Protein AF-A0A9D8JJE0-F1 (afdb_monomer)

Structure (mmCIF, N/CA/C/O backbone):
data_AF-A0A9D8JJE0-F1
#
_entry.id   AF-A0A9D8JJE0-F1
#
loop_
_atom_site.group_PDB
_atom_site.id
_atom_site.type_symbol
_atom_site.label_atom_id
_atom_site.label_alt_id
_atom_site.label_comp_id
_atom_site.label_asym_id
_atom_site.label_entity_id
_atom_site.label_seq_id
_atom_site.pdbx_PDB_ins_code
_atom_site.Cartn_x
_atom_site.Cartn_y
_atom_site.Cartn_z
_atom_site.occupancy
_atom_site.B_iso_or_equiv
_atom_site.auth_seq_id
_atom_site.auth_comp_id
_atom_site.auth_asym_id
_atom_site.auth_atom_id
_atom_site.pdbx_PDB_model_num
ATOM 1 N N . MET A 1 1 ? 34.785 -19.068 -57.459 1.00 50.38 1 MET A N 1
ATOM 2 C CA . MET A 1 1 ? 33.954 -18.066 -56.769 1.00 50.38 1 MET A CA 1
ATOM 3 C C . MET A 1 1 ? 34.691 -16.759 -56.870 1.00 50.38 1 MET A C 1
ATOM 5 O O . MET A 1 1 ? 35.866 -16.719 -56.508 1.00 50.38 1 MET A O 1
ATOM 9 N N . SER A 1 2 ? 34.081 -15.769 -57.507 1.00 52.88 2 SER A N 1
ATOM 10 C CA . SER A 1 2 ? 34.717 -14.473 -57.677 1.00 52.88 2 SER A CA 1
ATOM 11 C C . SER A 1 2 ? 34.662 -13.727 -56.333 1.00 52.88 2 SER A C 1
ATOM 13 O O . SER A 1 2 ? 33.691 -13.828 -55.589 1.00 52.88 2 SER A O 1
ATOM 15 N N . MET A 1 3 ? 35.738 -13.023 -55.972 1.00 59.72 3 MET A N 1
ATOM 16 C CA . MET A 1 3 ? 35.829 -12.232 -54.730 1.00 59.72 3 MET A CA 1
ATOM 17 C C . MET A 1 3 ? 34.646 -11.269 -54.463 1.00 59.72 3 MET A C 1
ATOM 19 O O . MET A 1 3 ? 34.327 -11.080 -53.290 1.00 59.72 3 MET A O 1
ATOM 23 N N . PRO A 1 4 ? 33.979 -10.679 -55.478 1.00 67.50 4 PRO A N 1
ATOM 24 C CA . PRO A 1 4 ? 32.779 -9.860 -55.282 1.00 67.50 4 PRO A CA 1
ATOM 25 C C . PRO A 1 4 ? 31.608 -10.610 -54.630 1.00 67.50 4 PRO A C 1
ATOM 27 O O . PRO A 1 4 ? 31.029 -10.113 -53.673 1.00 67.50 4 PRO A O 1
ATOM 30 N N . GLU A 1 5 ? 31.322 -11.839 -55.072 1.00 66.94 5 GLU A N 1
ATOM 31 C CA . GLU A 1 5 ? 30.177 -12.638 -54.593 1.00 66.94 5 GLU A CA 1
ATOM 32 C C . GLU A 1 5 ? 30.298 -12.994 -53.101 1.00 66.94 5 GLU A C 1
ATOM 34 O O . GLU A 1 5 ? 29.306 -13.069 -52.379 1.00 66.94 5 GLU A O 1
ATOM 39 N N . LEU A 1 6 ? 31.5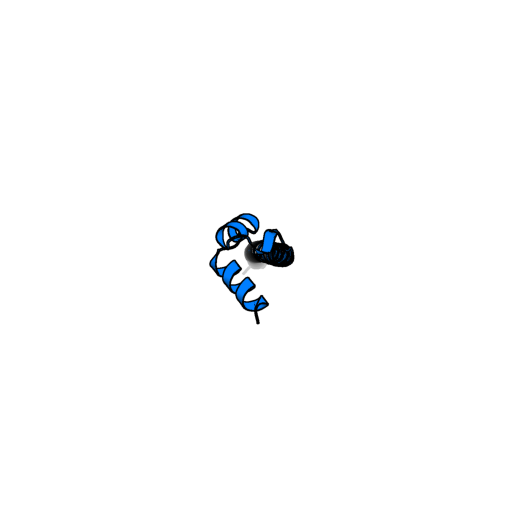30 -13.205 -52.624 1.00 68.44 6 LEU A N 1
ATOM 40 C CA . LEU A 1 6 ? 31.817 -13.490 -51.214 1.00 68.44 6 LEU A CA 1
ATOM 41 C C . LEU A 1 6 ? 31.703 -12.247 -50.327 1.00 68.44 6 LEU A C 1
ATOM 43 O O . LEU A 1 6 ? 31.389 -12.373 -49.145 1.00 68.44 6 LEU A O 1
ATOM 47 N N . LYS A 1 7 ? 31.966 -11.061 -50.883 1.00 70.25 7 LYS A N 1
ATOM 48 C CA . LYS A 1 7 ? 31.842 -9.797 -50.158 1.00 70.25 7 LYS A CA 1
ATOM 49 C C . LYS A 1 7 ? 30.373 -9.430 -49.957 1.00 70.25 7 LYS A C 1
ATOM 51 O O . LYS A 1 7 ? 29.981 -9.167 -48.829 1.00 70.25 7 LYS A O 1
ATOM 56 N N . ASP A 1 8 ? 29.559 -9.545 -51.003 1.00 73.12 8 ASP A N 1
ATOM 57 C CA . ASP A 1 8 ? 28.119 -9.272 -50.923 1.00 73.12 8 ASP A CA 1
ATOM 58 C C . ASP A 1 8 ? 27.414 -10.220 -49.937 1.00 73.12 8 ASP A C 1
ATOM 60 O O . ASP A 1 8 ? 26.543 -9.808 -49.173 1.00 73.12 8 ASP A O 1
ATOM 64 N N . ALA A 1 9 ? 27.831 -11.491 -49.893 1.00 72.44 9 ALA A N 1
ATOM 65 C CA . ALA A 1 9 ? 27.320 -12.457 -48.923 1.00 72.44 9 ALA A CA 1
ATOM 66 C C . ALA A 1 9 ? 27.741 -12.137 -47.476 1.00 72.44 9 ALA A C 1
ATOM 68 O O . ALA A 1 9 ? 26.972 -12.388 -46.549 1.00 72.44 9 ALA A O 1
ATOM 69 N N . LYS A 1 10 ? 28.946 -11.590 -47.267 1.00 73.00 10 LYS A N 1
ATOM 70 C CA . LYS A 1 10 ? 29.424 -11.157 -45.946 1.00 73.00 10 LYS A CA 1
ATOM 71 C C . LYS A 1 10 ? 28.654 -9.930 -45.460 1.00 73.00 10 LYS A C 1
ATOM 73 O O . LYS A 1 10 ? 28.208 -9.928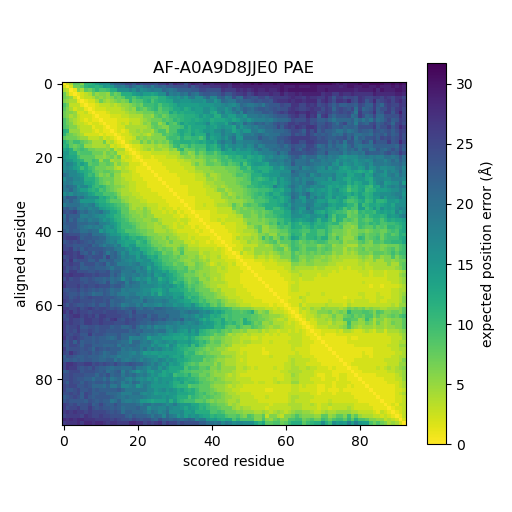 -44.319 1.00 73.00 10 LYS A O 1
ATOM 78 N N . ASP A 1 11 ? 28.471 -8.944 -46.330 1.00 74.94 11 ASP A N 1
ATOM 79 C CA . ASP A 1 11 ? 27.768 -7.702 -46.005 1.00 74.94 11 ASP A CA 1
ATOM 80 C C . ASP A 1 11 ? 26.285 -7.999 -45.681 1.00 74.94 11 ASP A C 1
ATOM 82 O O . ASP A 1 11 ? 25.777 -7.568 -44.650 1.00 74.94 11 ASP A O 1
ATOM 86 N N . ALA A 1 12 ? 25.626 -8.875 -46.453 1.00 70.56 12 ALA A N 1
ATOM 87 C CA . ALA A 1 12 ? 24.256 -9.317 -46.164 1.00 70.56 12 ALA A CA 1
ATOM 88 C C . ALA A 1 12 ? 24.116 -10.088 -44.833 1.00 70.56 12 ALA A C 1
ATOM 90 O O . ALA A 1 12 ? 23.083 -10.000 -44.167 1.00 70.56 12 ALA A O 1
ATOM 91 N N . LEU A 1 13 ? 25.135 -10.861 -44.437 1.00 67.56 13 LEU A N 1
ATOM 92 C CA . LEU A 1 13 ? 25.153 -11.558 -43.145 1.00 67.56 13 LEU A CA 1
ATOM 93 C C . LEU A 1 13 ? 25.380 -10.594 -41.972 1.00 67.56 13 LEU A C 1
ATOM 95 O O . LEU A 1 13 ? 24.790 -10.793 -40.910 1.00 67.56 13 LEU A O 1
ATOM 99 N N . GLU A 1 14 ? 26.206 -9.562 -42.152 1.00 70.38 14 GLU A N 1
ATOM 100 C CA . GLU A 1 14 ? 26.423 -8.516 -41.145 1.00 70.38 14 GLU A CA 1
ATOM 101 C C . GLU A 1 14 ? 25.151 -7.682 -40.923 1.00 70.38 14 GLU A C 1
ATOM 103 O O . GLU A 1 14 ? 24.789 -7.432 -39.773 1.00 70.38 14 GLU A O 1
ATOM 108 N N . ASP A 1 15 ? 24.412 -7.358 -41.988 1.00 71.69 15 ASP A N 1
ATOM 109 C CA . ASP A 1 15 ? 23.128 -6.651 -41.898 1.00 71.69 15 ASP A CA 1
ATOM 110 C C . ASP A 1 15 ? 22.053 -7.481 -41.171 1.00 71.69 15 ASP A C 1
ATOM 112 O O . ASP A 1 15 ? 21.375 -6.977 -40.272 1.00 71.69 15 ASP A O 1
ATOM 116 N N . LEU A 1 16 ? 21.934 -8.778 -41.489 1.00 68.06 16 LEU A N 1
ATOM 117 C CA . LEU A 1 16 ? 21.018 -9.694 -40.791 1.00 68.06 16 LEU A CA 1
ATOM 118 C C . LEU A 1 16 ? 21.362 -9.827 -39.299 1.00 68.06 16 LEU A C 1
ATOM 120 O O . LEU A 1 16 ? 20.466 -9.808 -38.454 1.00 68.06 16 LEU A O 1
ATOM 124 N N . SER A 1 17 ? 22.654 -9.917 -38.970 1.00 69.56 17 SER A N 1
ATOM 125 C CA . SER A 1 17 ? 23.128 -9.959 -37.581 1.00 69.56 17 SER A CA 1
ATOM 126 C C . SER A 1 17 ? 22.799 -8.665 -36.834 1.00 69.56 17 SER A C 1
ATOM 128 O O . SER A 1 17 ? 22.355 -8.713 -35.688 1.00 69.56 17 SER A O 1
ATOM 130 N N . ALA A 1 18 ? 22.968 -7.507 -37.478 1.00 73.81 18 ALA A N 1
ATOM 131 C CA . ALA A 1 18 ? 22.642 -6.213 -36.888 1.00 73.81 18 ALA A CA 1
ATOM 132 C C . ALA A 1 18 ? 21.131 -6.053 -36.633 1.00 73.81 18 ALA A C 1
ATOM 134 O O . ALA A 1 18 ? 20.727 -5.501 -35.606 1.00 73.81 18 ALA A O 1
ATOM 135 N N . GLU A 1 19 ? 20.280 -6.567 -37.525 1.00 74.25 19 GLU A N 1
ATOM 136 C CA . GLU A 1 19 ? 18.828 -6.583 -37.320 1.00 74.25 19 GLU A CA 1
ATOM 137 C C . GLU A 1 19 ? 18.394 -7.504 -36.172 1.00 74.25 19 GLU A C 1
ATOM 139 O O . GLU A 1 19 ? 17.481 -7.157 -35.412 1.00 74.25 19 GLU A O 1
ATOM 144 N N . ASP A 1 20 ? 19.029 -8.669 -36.034 1.00 76.00 20 ASP A N 1
ATOM 145 C CA . ASP A 1 20 ? 18.752 -9.609 -34.948 1.00 76.00 20 ASP A CA 1
ATOM 146 C C . ASP A 1 20 ? 19.209 -9.053 -33.592 1.00 76.00 20 ASP A C 1
ATOM 148 O O . ASP A 1 20 ? 18.455 -9.109 -32.615 1.00 76.00 20 ASP A O 1
ATOM 152 N N . GLU A 1 21 ? 20.381 -8.416 -33.537 1.00 79.00 21 GLU A N 1
ATOM 153 C CA . GLU A 1 21 ? 20.846 -7.690 -32.351 1.00 79.00 21 GLU A CA 1
ATOM 154 C C . GLU A 1 21 ? 19.906 -6.533 -31.989 1.00 79.00 21 GLU A C 1
ATOM 156 O O . GLU A 1 21 ? 19.545 -6.362 -30.821 1.00 79.00 21 GLU A O 1
ATOM 161 N N . ALA A 1 22 ? 19.440 -5.760 -32.974 1.00 78.31 22 ALA A N 1
ATOM 162 C CA . ALA A 1 22 ? 18.492 -4.674 -32.743 1.00 78.31 22 ALA A CA 1
ATOM 163 C C . ALA A 1 22 ? 17.149 -5.183 -32.189 1.00 78.31 22 ALA A C 1
ATOM 165 O O . ALA A 1 22 ? 16.585 -4.576 -31.268 1.00 78.31 22 ALA A O 1
ATOM 166 N N . ARG A 1 23 ? 16.649 -6.315 -32.704 1.00 78.50 23 ARG A N 1
ATOM 167 C CA . ARG A 1 23 ? 15.443 -6.983 -32.189 1.00 78.50 23 ARG A CA 1
ATOM 168 C C . ARG A 1 23 ? 15.632 -7.481 -30.761 1.00 78.50 23 ARG A C 1
ATOM 170 O O . ARG A 1 23 ? 14.743 -7.273 -29.931 1.00 78.50 23 ARG A O 1
ATOM 177 N N . GLU A 1 24 ? 16.778 -8.074 -30.445 1.00 80.31 24 GLU A N 1
ATOM 178 C CA . GLU A 1 24 ? 17.053 -8.559 -29.092 1.00 80.31 24 GLU A CA 1
ATOM 179 C C . GLU A 1 24 ? 17.197 -7.402 -28.095 1.00 80.31 24 GLU A C 1
ATOM 181 O O . GLU A 1 24 ? 16.611 -7.431 -27.011 1.00 80.31 24 GLU A O 1
ATOM 186 N N . ILE A 1 25 ? 17.865 -6.311 -28.481 1.00 81.81 25 ILE A N 1
ATOM 187 C CA . ILE A 1 25 ? 17.942 -5.092 -27.665 1.00 81.81 25 ILE A CA 1
ATOM 188 C C . ILE A 1 25 ? 16.542 -4.513 -27.416 1.00 81.81 25 ILE A C 1
ATOM 190 O O . ILE A 1 25 ? 16.232 -4.109 -26.291 1.00 81.8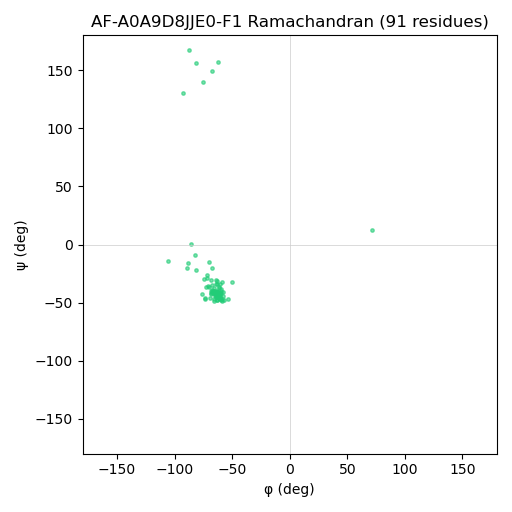1 25 ILE A O 1
ATOM 194 N N . ALA A 1 26 ? 15.672 -4.481 -28.429 1.00 83.94 26 ALA A N 1
ATOM 195 C CA . ALA A 1 26 ? 14.295 -4.013 -28.272 1.00 83.94 26 ALA A CA 1
ATOM 196 C C . ALA A 1 26 ? 13.493 -4.900 -27.304 1.00 83.94 26 ALA A C 1
ATOM 198 O O . ALA A 1 26 ? 12.805 -4.385 -26.419 1.00 83.94 26 ALA A O 1
ATOM 199 N N . ARG A 1 27 ? 13.640 -6.226 -27.408 1.00 87.38 27 ARG A N 1
ATOM 200 C CA . ARG A 1 27 ? 13.020 -7.192 -26.491 1.00 87.38 27 ARG A CA 1
ATOM 201 C C . ARG A 1 27 ? 13.499 -6.992 -25.051 1.00 87.38 27 ARG A C 1
ATOM 203 O O . ARG A 1 27 ? 12.679 -6.977 -24.132 1.00 87.38 27 ARG A O 1
ATOM 210 N N . LEU A 1 28 ? 14.804 -6.821 -24.841 1.00 84.56 28 LEU A N 1
ATOM 211 C CA . LEU A 1 28 ? 15.385 -6.586 -23.516 1.00 84.56 28 LEU A CA 1
ATOM 212 C C . LEU A 1 28 ? 14.893 -5.273 -22.900 1.00 84.56 28 LEU A C 1
ATOM 214 O O . LEU A 1 28 ? 14.579 -5.239 -21.710 1.00 84.56 28 LEU A O 1
ATOM 218 N N . ARG A 1 29 ? 14.768 -4.211 -23.706 1.00 82.12 29 ARG A N 1
ATOM 219 C CA . ARG A 1 29 ? 14.200 -2.927 -23.266 1.00 82.12 29 ARG A CA 1
ATOM 220 C C . ARG A 1 29 ? 12.744 -3.062 -22.840 1.00 82.12 29 ARG A C 1
ATOM 222 O O . ARG A 1 29 ? 12.389 -2.554 -21.780 1.00 82.12 29 ARG A O 1
ATOM 229 N N . GLU A 1 30 ? 11.921 -3.761 -23.618 1.00 82.50 30 GLU A N 1
ATOM 230 C CA . GLU A 1 30 ? 10.514 -3.955 -23.255 1.00 82.50 30 GLU A CA 1
ATOM 231 C C . GLU A 1 30 ? 10.372 -4.802 -21.989 1.00 82.50 30 GLU A C 1
ATOM 233 O O . GLU A 1 30 ? 9.596 -4.460 -21.100 1.00 82.50 30 GLU A O 1
ATOM 238 N N . LYS A 1 31 ? 11.190 -5.851 -21.841 1.00 87.00 31 LYS A N 1
ATOM 239 C CA . LYS A 1 31 ? 11.234 -6.635 -20.602 1.00 87.00 31 LYS A CA 1
ATOM 240 C C . LYS A 1 31 ? 11.609 -5.766 -19.396 1.00 87.00 31 LYS A C 1
ATOM 242 O O . LYS A 1 31 ? 10.908 -5.792 -18.391 1.00 87.00 31 LYS A O 1
ATOM 247 N N . ALA A 1 32 ? 12.670 -4.965 -19.507 1.00 80.69 32 ALA A N 1
ATOM 248 C CA . ALA A 1 32 ? 13.101 -4.072 -18.433 1.00 80.69 32 ALA A CA 1
ATOM 249 C C . ALA A 1 32 ? 12.023 -3.036 -18.071 1.00 80.69 32 ALA A C 1
ATOM 251 O O . ALA A 1 32 ? 11.837 -2.726 -16.895 1.00 80.69 32 ALA A O 1
ATOM 252 N N . ARG A 1 33 ? 11.281 -2.533 -19.067 1.00 82.31 33 ARG A N 1
ATOM 253 C CA . ARG A 1 33 ? 10.153 -1.620 -18.858 1.00 82.31 33 ARG A CA 1
ATOM 254 C C . ARG A 1 33 ? 9.035 -2.284 -18.050 1.00 82.31 33 ARG A C 1
ATOM 256 O O . ARG A 1 33 ? 8.578 -1.706 -17.070 1.00 82.31 33 ARG A O 1
ATOM 263 N N . LEU A 1 34 ? 8.641 -3.504 -18.417 1.00 86.00 34 LEU A N 1
ATOM 264 C CA . LEU A 1 34 ? 7.617 -4.268 -17.695 1.00 86.00 34 LEU A CA 1
ATOM 265 C C . LEU A 1 34 ? 8.042 -4.592 -16.254 1.00 86.00 34 LEU A C 1
ATOM 267 O O . LEU A 1 34 ? 7.234 -4.470 -15.331 1.00 86.00 34 LEU A O 1
ATOM 271 N N . ASP A 1 35 ? 9.310 -4.955 -16.047 1.00 86.44 35 ASP A N 1
ATOM 272 C CA . ASP A 1 35 ? 9.857 -5.215 -14.712 1.00 86.44 35 ASP A CA 1
ATOM 273 C C . ASP A 1 35 ? 9.844 -3.936 -13.853 1.00 86.44 35 ASP A C 1
ATOM 275 O O . ASP A 1 35 ? 9.416 -3.968 -12.697 1.00 86.44 35 ASP A O 1
ATOM 279 N N . MET A 1 36 ? 10.228 -2.786 -14.421 1.00 72.62 36 MET A N 1
ATOM 280 C CA . MET A 1 36 ? 10.152 -1.486 -13.740 1.00 72.62 36 MET A CA 1
ATOM 281 C C . MET A 1 36 ? 8.715 -1.080 -13.399 1.00 72.62 36 MET A C 1
ATOM 283 O O . MET A 1 36 ? 8.461 -0.642 -12.275 1.00 72.62 36 MET A O 1
ATOM 287 N N . ASP A 1 37 ? 7.771 -1.252 -14.327 1.00 83.50 37 ASP A N 1
ATOM 288 C CA . ASP A 1 37 ? 6.353 -0.958 -14.096 1.00 83.50 37 ASP A CA 1
ATOM 289 C C . ASP A 1 37 ? 5.802 -1.812 -12.941 1.00 83.50 37 ASP A C 1
ATOM 291 O O . ASP A 1 37 ? 5.096 -1.308 -12.062 1.00 83.50 37 ASP A O 1
ATOM 295 N N . SER A 1 38 ? 6.181 -3.093 -12.894 1.00 79.75 38 SER A N 1
ATOM 296 C CA . SER A 1 38 ? 5.813 -4.023 -11.822 1.00 79.75 38 SER A CA 1
ATOM 297 C C . SER A 1 38 ? 6.401 -3.613 -10.466 1.00 79.75 38 SER A C 1
ATOM 299 O O . SER A 1 38 ? 5.682 -3.555 -9.465 1.00 79.75 38 SER A O 1
ATOM 301 N N . ILE A 1 39 ? 7.687 -3.244 -10.426 1.00 79.94 39 ILE A N 1
ATOM 302 C CA . ILE A 1 39 ? 8.352 -2.752 -9.209 1.00 79.94 39 ILE A CA 1
ATOM 303 C C . ILE A 1 39 ? 7.661 -1.483 -8.698 1.00 79.94 39 ILE A C 1
ATOM 305 O O . ILE A 1 39 ? 7.335 -1.392 -7.514 1.00 79.94 39 ILE A O 1
ATOM 309 N N . MET A 1 40 ? 7.377 -0.525 -9.582 1.00 74.25 40 MET A N 1
ATOM 310 C CA . MET A 1 40 ? 6.703 0.726 -9.222 1.00 74.25 40 MET A CA 1
ATOM 311 C C . MET A 1 40 ? 5.275 0.489 -8.720 1.00 74.25 40 MET A C 1
ATOM 313 O O . MET A 1 40 ? 4.843 1.115 -7.745 1.00 74.25 40 MET A O 1
ATOM 317 N N . ALA A 1 41 ? 4.535 -0.428 -9.348 1.00 81.00 41 ALA A N 1
ATOM 318 C CA . ALA A 1 41 ? 3.195 -0.799 -8.908 1.00 81.00 41 ALA A CA 1
ATOM 319 C C . ALA A 1 41 ? 3.209 -1.424 -7.504 1.00 81.00 41 ALA A C 1
ATOM 321 O O . ALA A 1 41 ? 2.383 -1.054 -6.661 1.00 81.00 41 ALA A O 1
ATOM 322 N N . ASN A 1 42 ? 4.169 -2.314 -7.238 1.00 75.31 42 ASN A N 1
ATOM 323 C CA . ASN A 1 42 ? 4.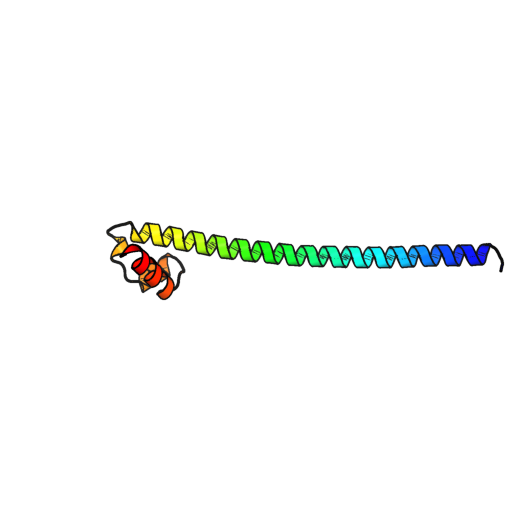349 -2.935 -5.928 1.00 7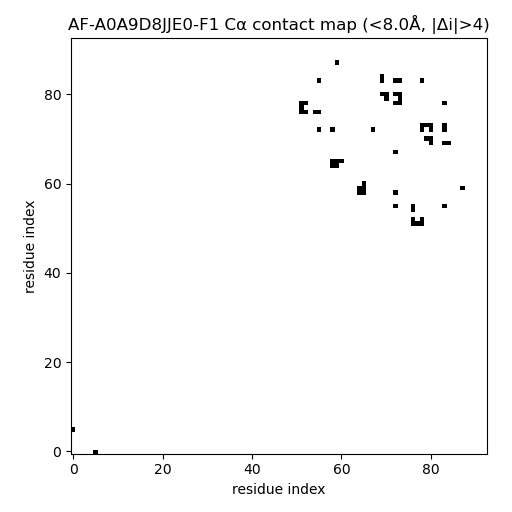5.31 42 ASN A CA 1
ATOM 324 C C . ASN A 1 42 ? 4.753 -1.906 -4.868 1.00 75.31 42 ASN A C 1
ATOM 326 O O . ASN A 1 42 ? 4.070 -1.803 -3.852 1.00 75.31 42 ASN A O 1
ATOM 330 N N . ALA A 1 43 ? 5.742 -1.052 -5.144 1.00 66.94 43 ALA A N 1
ATOM 331 C CA . ALA A 1 43 ? 6.167 0.009 -4.227 1.00 66.94 43 ALA A CA 1
ATOM 332 C C . ALA A 1 43 ? 5.014 0.967 -3.873 1.00 66.94 43 ALA A C 1
ATOM 334 O O . ALA A 1 43 ? 4.820 1.337 -2.716 1.00 66.94 43 ALA A O 1
ATOM 335 N N . LYS A 1 44 ? 4.170 1.329 -4.851 1.00 77.88 44 LYS A N 1
ATOM 336 C CA . LYS A 1 44 ? 2.979 2.163 -4.612 1.00 77.88 44 LYS A CA 1
ATOM 337 C C . LYS A 1 44 ? 1.903 1.443 -3.794 1.00 77.88 44 LYS A C 1
ATOM 339 O O . LYS A 1 44 ? 1.103 2.092 -3.115 1.00 77.88 44 LYS A O 1
ATOM 344 N N . LYS A 1 45 ? 1.801 0.118 -3.901 1.00 80.31 45 LYS A N 1
ATOM 345 C CA . LYS A 1 45 ? 0.872 -0.683 -3.095 1.00 80.31 45 LYS A CA 1
ATOM 346 C C . LYS A 1 45 ? 1.367 -0.790 -1.653 1.00 80.31 45 LYS A C 1
ATOM 348 O O . LYS A 1 45 ? 0.586 -0.530 -0.743 1.00 80.31 45 LYS A O 1
ATOM 353 N N . GLU A 1 46 ? 2.645 -1.096 -1.466 1.00 79.19 46 GLU A N 1
ATOM 354 C CA . GLU A 1 46 ? 3.289 -1.199 -0.154 1.00 79.19 46 GLU A CA 1
ATOM 355 C C . GLU A 1 46 ? 3.277 0.143 0.581 1.00 79.19 46 GLU A C 1
ATOM 357 O O . GLU A 1 46 ? 2.775 0.210 1.699 1.00 79.19 46 GLU A O 1
ATOM 362 N N . GLY A 1 47 ? 3.666 1.240 -0.077 1.00 81.19 47 GLY A N 1
ATOM 363 C CA . GLY A 1 47 ? 3.641 2.572 0.538 1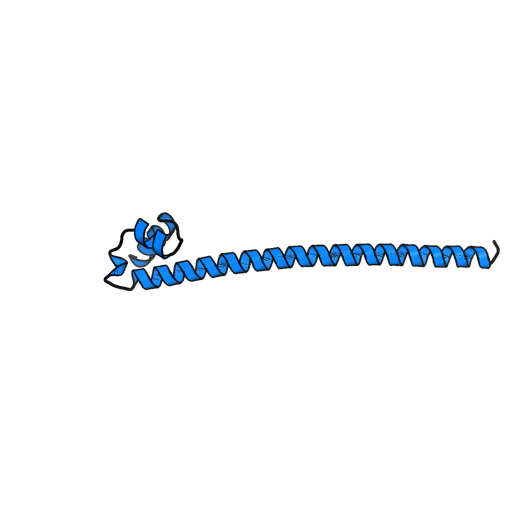.00 81.19 47 GLY A CA 1
ATOM 364 C C . GLY A 1 47 ? 2.240 3.021 0.974 1.00 81.19 47 GLY A C 1
ATOM 365 O O . GLY A 1 47 ? 2.083 3.665 2.011 1.00 81.19 47 GLY A O 1
ATOM 366 N N . ARG A 1 48 ? 1.188 2.637 0.232 1.00 82.44 48 ARG A N 1
ATOM 367 C CA . ARG A 1 48 ? -0.203 2.879 0.658 1.00 82.44 48 ARG A CA 1
ATOM 368 C C . ARG A 1 48 ? -0.578 2.048 1.882 1.00 82.44 48 ARG A C 1
ATOM 370 O O . ARG A 1 48 ? -1.193 2.583 2.798 1.00 82.44 48 ARG A O 1
ATOM 377 N N . ALA A 1 49 ? -0.190 0.774 1.918 1.00 85.06 49 ALA A N 1
ATOM 378 C CA . ALA A 1 49 ? -0.441 -0.091 3.068 1.00 85.06 49 ALA A CA 1
ATOM 379 C C . ALA A 1 49 ? 0.276 0.418 4.332 1.00 85.06 49 ALA A C 1
ATOM 381 O O . ALA A 1 49 ? -0.334 0.485 5.400 1.00 85.06 49 ALA A O 1
ATOM 382 N N . GLU A 1 50 ? 1.533 0.852 4.210 1.00 86.06 50 GLU A N 1
ATOM 383 C CA . GLU A 1 50 ? 2.295 1.457 5.307 1.00 86.06 50 GLU A CA 1
ATOM 384 C C . GLU A 1 50 ? 1.637 2.739 5.825 1.00 86.06 50 GLU A C 1
ATOM 386 O O . GLU A 1 50 ? 1.492 2.914 7.037 1.00 86.06 50 GLU A O 1
ATOM 391 N N . GLN A 1 51 ? 1.181 3.613 4.923 1.00 88.12 51 GLN A N 1
ATOM 392 C CA . GLN A 1 51 ? 0.492 4.848 5.293 1.00 88.12 51 GLN A CA 1
ATOM 393 C C . GLN A 1 51 ? -0.820 4.572 6.038 1.00 88.12 51 GLN A C 1
ATOM 395 O O . GLN A 1 51 ? -1.082 5.188 7.075 1.00 88.12 51 GLN A O 1
ATOM 400 N N . SER A 1 52 ? -1.630 3.634 5.543 1.00 88.62 52 SER A N 1
ATOM 401 C CA . SER A 1 52 ? -2.874 3.213 6.192 1.00 88.62 52 SER A CA 1
ATOM 402 C C . SER A 1 52 ? -2.625 2.631 7.584 1.00 88.62 52 SER A C 1
ATOM 404 O O . SER A 1 52 ? -3.333 2.968 8.535 1.00 88.62 52 SER A O 1
ATOM 406 N N . LEU A 1 53 ? -1.577 1.816 7.739 1.00 89.38 53 LEU A N 1
ATOM 407 C CA . LEU A 1 53 ? -1.197 1.231 9.024 1.00 89.38 53 LEU A CA 1
ATOM 408 C C . LEU A 1 53 ? -0.664 2.287 10.006 1.00 89.38 53 LEU A C 1
ATOM 410 O O . LEU A 1 53 ? -0.997 2.265 11.192 1.00 89.38 53 LEU A O 1
ATOM 414 N N . PHE A 1 54 ? 0.131 3.245 9.525 1.00 89.62 54 PHE A N 1
ATOM 415 C CA . PHE A 1 54 ? 0.588 4.382 10.323 1.00 89.62 54 PHE A CA 1
ATOM 416 C C . PHE A 1 54 ? -0.589 5.229 10.821 1.00 89.62 54 PHE A C 1
ATOM 418 O O . PHE A 1 54 ? -0.657 5.564 12.008 1.00 89.62 54 PHE A O 1
ATOM 425 N N . LEU A 1 55 ? -1.547 5.534 9.940 1.00 90.88 55 LEU A N 1
ATOM 426 C CA . LEU A 1 55 ? -2.755 6.268 10.303 1.00 90.88 55 LEU A CA 1
ATOM 427 C C . LEU A 1 55 ? -3.576 5.501 11.343 1.00 90.88 55 LEU A C 1
ATOM 429 O O . LEU A 1 55 ? -3.979 6.091 12.345 1.00 90.88 55 LEU A O 1
ATOM 433 N N . LEU A 1 56 ? -3.759 4.189 11.161 1.00 91.62 56 LEU A N 1
ATOM 434 C CA . LEU A 1 56 ? -4.447 3.344 12.135 1.00 91.62 56 LEU A CA 1
ATOM 435 C C . LEU A 1 56 ? -3.774 3.410 13.510 1.00 91.62 56 LEU A C 1
ATOM 437 O O . LEU A 1 56 ? -4.446 3.642 14.512 1.00 91.62 56 LEU A O 1
ATOM 441 N N . LYS A 1 57 ? -2.447 3.267 13.573 1.00 90.62 57 LYS A N 1
ATOM 442 C CA . LYS A 1 57 ? -1.688 3.359 14.832 1.00 90.62 57 LYS A CA 1
ATOM 443 C C . LYS A 1 57 ? -1.863 4.712 15.516 1.00 90.62 57 LYS A C 1
ATOM 445 O O . LYS A 1 57 ? -1.983 4.757 16.741 1.00 90.62 57 LYS A O 1
ATOM 450 N N . LYS A 1 58 ? -1.912 5.799 14.739 1.00 89.94 58 LYS A N 1
ATOM 451 C CA . LYS A 1 58 ? -2.163 7.151 15.250 1.00 89.94 58 LYS A CA 1
ATOM 452 C C . LYS A 1 58 ? -3.578 7.281 15.824 1.00 89.94 58 LYS A C 1
ATOM 454 O O . LYS A 1 58 ? -3.722 7.751 16.949 1.00 89.94 58 LYS A O 1
ATOM 459 N N . LEU A 1 59 ? -4.600 6.800 15.116 1.00 88.56 59 LEU A N 1
ATOM 460 C CA . LEU A 1 59 ? -5.988 6.792 15.602 1.00 88.56 59 LEU A CA 1
ATOM 461 C C . LEU A 1 59 ? -6.146 5.925 16.862 1.00 88.56 59 LEU A C 1
ATOM 463 O O . LEU A 1 59 ? -6.784 6.318 17.828 1.00 88.56 59 LEU A O 1
ATOM 467 N N . LEU A 1 60 ? -5.489 4.766 16.917 1.00 88.12 60 LEU A N 1
ATOM 468 C CA . LEU A 1 60 ? -5.505 3.908 18.105 1.00 88.12 60 LEU A CA 1
ATOM 469 C C . LEU A 1 60 ? -4.731 4.493 19.299 1.00 88.12 60 LEU A C 1
ATOM 471 O O . LEU A 1 60 ? -4.865 3.983 20.409 1.00 88.12 60 LEU A O 1
ATOM 475 N N . SER A 1 61 ? -3.884 5.505 19.093 1.00 87.88 61 SER A N 1
ATOM 476 C CA . SER A 1 61 ? -3.174 6.206 20.175 1.00 87.88 61 SER A CA 1
ATO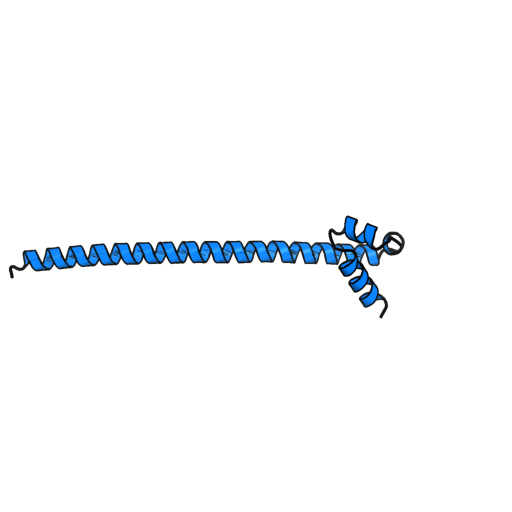M 477 C C . SER A 1 61 ? -3.946 7.387 20.759 1.00 87.88 61 SER A C 1
ATOM 479 O O . SER A 1 61 ? -3.608 7.848 21.845 1.00 87.88 61 SER A O 1
ATOM 481 N N . ASP A 1 62 ? -4.978 7.861 20.066 1.00 88.38 62 ASP A N 1
ATOM 482 C CA . ASP A 1 62 ? -5.822 8.957 20.522 1.00 88.38 62 ASP A CA 1
ATOM 483 C C . ASP A 1 62 ? -7.041 8.411 21.293 1.00 88.38 62 ASP A C 1
ATOM 485 O O . ASP A 1 62 ? -7.735 7.487 20.861 1.00 88.38 62 ASP A O 1
ATOM 489 N N . ALA A 1 63 ? -7.297 8.964 22.480 1.00 73.94 63 ALA A N 1
ATOM 490 C CA . ALA A 1 63 ? -8.331 8.489 23.399 1.00 73.94 63 ALA A CA 1
ATOM 491 C C . ALA A 1 63 ? -9.748 8.624 22.816 1.00 73.94 63 ALA A C 1
ATOM 493 O O . ALA A 1 63 ? -10.615 7.805 23.112 1.00 73.94 63 ALA A O 1
ATOM 494 N N . VAL A 1 64 ? -9.981 9.619 21.954 1.00 79.69 64 VAL A N 1
ATOM 495 C CA . VAL A 1 64 ? -11.295 9.845 21.332 1.00 79.69 64 VAL A CA 1
ATOM 496 C C . VAL A 1 64 ? -11.549 8.835 20.215 1.00 79.69 64 VAL A C 1
ATOM 498 O O . VAL A 1 64 ? -12.639 8.274 20.099 1.00 79.69 64 VAL A O 1
ATOM 501 N N . THR A 1 65 ? -10.535 8.578 19.392 1.00 79.31 65 THR A N 1
ATOM 502 C CA . THR A 1 65 ? -10.670 7.738 18.196 1.00 79.31 65 THR A CA 1
ATOM 503 C C . THR A 1 65 ? -10.414 6.250 18.467 1.00 79.31 65 THR A C 1
ATOM 505 O O . THR A 1 65 ? -10.948 5.400 17.754 1.00 79.31 65 THR A O 1
ATOM 508 N N . SER A 1 66 ? -9.721 5.897 19.553 1.00 80.19 66 SER A N 1
ATOM 509 C CA . SER A 1 66 ? -9.522 4.505 19.994 1.00 80.19 66 SER A CA 1
ATOM 510 C C . SER A 1 66 ? -10.803 3.803 20.469 1.00 80.19 66 SER A C 1
ATOM 512 O O . SER 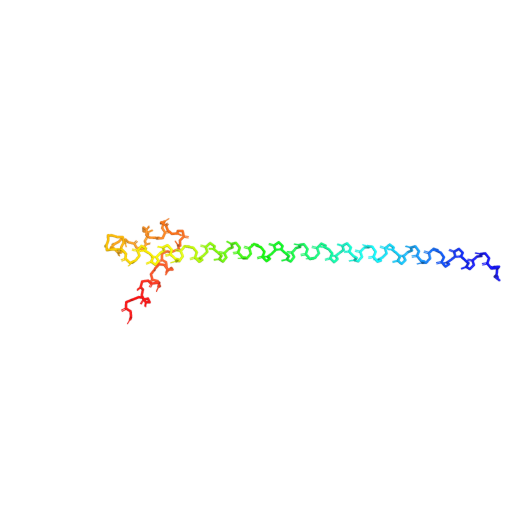A 1 66 ? -10.875 2.569 20.437 1.00 80.19 66 SER A O 1
ATOM 514 N N . ALA A 1 67 ? -11.842 4.556 20.839 1.00 85.12 67 ALA A N 1
ATOM 515 C CA . ALA A 1 67 ? -13.156 4.019 21.198 1.00 85.12 67 ALA A CA 1
ATOM 516 C C . ALA A 1 67 ? -14.051 3.707 19.980 1.00 85.12 67 ALA A C 1
ATOM 518 O O . ALA A 1 67 ? -15.102 3.085 20.134 1.00 85.12 67 ALA A O 1
ATOM 519 N N . LEU A 1 68 ? -13.654 4.117 18.768 1.00 89.56 68 LEU A N 1
ATOM 520 C CA . LEU A 1 68 ? -14.431 3.870 17.550 1.00 89.56 68 LEU A CA 1
ATOM 521 C C . LEU A 1 68 ? -14.483 2.378 17.198 1.00 89.56 68 LEU A C 1
ATOM 523 O O . LEU A 1 68 ? -13.535 1.631 17.443 1.00 89.56 68 LEU A O 1
ATOM 527 N N . SER A 1 69 ? -15.576 1.949 16.564 1.00 92.25 69 SER A N 1
ATOM 528 C CA . SER A 1 69 ? -15.717 0.576 16.071 1.00 92.25 69 SER A CA 1
ATOM 529 C C . SER A 1 69 ? -14.661 0.236 15.010 1.00 92.25 69 SER A C 1
ATOM 531 O O . SER A 1 69 ? -14.126 1.117 14.329 1.00 92.25 69 SER A O 1
ATOM 533 N N . ASN A 1 70 ? -14.385 -1.059 14.830 1.00 91.56 70 ASN A N 1
ATOM 534 C CA . ASN A 1 70 ? -13.458 -1.520 13.792 1.00 91.56 70 ASN A CA 1
ATOM 535 C C . ASN A 1 70 ? -13.925 -1.112 12.390 1.00 91.56 70 ASN A C 1
ATOM 537 O O . ASN A 1 70 ? -13.100 -0.646 11.612 1.00 91.56 70 ASN A O 1
ATOM 541 N N . ALA A 1 71 ? -15.233 -1.183 12.115 1.00 92.00 71 ALA A N 1
ATOM 542 C CA . ALA A 1 71 ? -15.842 -0.687 10.881 1.00 92.00 71 ALA A CA 1
ATOM 543 C C . ALA A 1 71 ? -15.494 0.783 10.604 1.00 92.00 71 ALA A C 1
ATOM 545 O O . ALA A 1 71 ? -15.048 1.132 9.514 1.00 92.00 71 ALA A O 1
ATOM 546 N N . ARG A 1 72 ? -15.606 1.655 11.614 1.00 91.56 72 ARG A N 1
ATOM 547 C CA . ARG A 1 72 ? -15.329 3.082 11.422 1.00 91.56 72 ARG A CA 1
ATOM 548 C C . ARG A 1 72 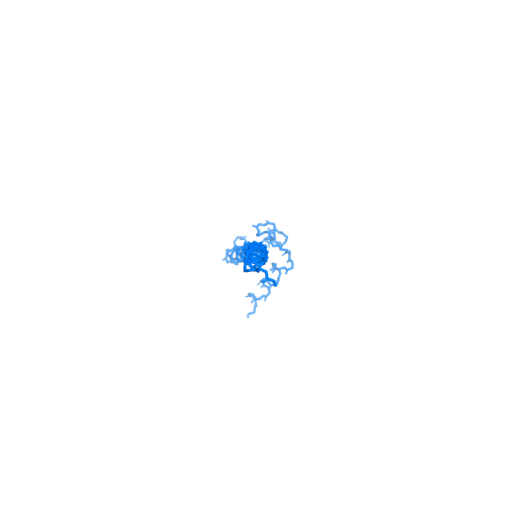? -13.840 3.373 11.226 1.00 91.56 72 ARG A C 1
ATOM 550 O O . ARG A 1 72 ? -13.480 4.257 10.454 1.00 91.56 72 ARG A O 1
ATOM 557 N N . LEU A 1 73 ? -12.967 2.634 11.905 1.00 90.44 73 LEU A N 1
ATOM 558 C CA . LEU A 1 73 ? -11.519 2.745 11.706 1.00 90.44 73 LEU A CA 1
ATOM 559 C C . LEU A 1 73 ? -11.076 2.196 10.344 1.00 90.44 73 LEU A C 1
ATOM 561 O O . LEU A 1 73 ? -10.184 2.775 9.725 1.00 90.44 73 LEU A O 1
ATOM 565 N N . ALA A 1 74 ? -11.710 1.127 9.865 1.00 90.94 74 ALA A N 1
ATOM 566 C CA . ALA A 1 74 ? -11.503 0.569 8.533 1.00 90.94 74 ALA A CA 1
ATOM 567 C C . ALA A 1 74 ? -11.842 1.604 7.445 1.00 90.94 74 ALA A C 1
ATOM 569 O O . ALA A 1 74 ? -11.004 1.894 6.595 1.00 90.94 74 ALA A O 1
ATOM 570 N N . GLU A 1 75 ? -12.997 2.272 7.548 1.00 90.19 75 GLU A N 1
ATOM 571 C CA . GLU A 1 75 ? -13.380 3.362 6.637 1.00 90.19 75 GLU A CA 1
ATOM 572 C C . GLU A 1 75 ? -12.372 4.522 6.622 1.00 90.19 75 GLU A C 1
ATOM 574 O O . GLU A 1 75 ? -12.020 5.024 5.557 1.00 90.19 75 GLU A O 1
ATOM 579 N N . LEU A 1 76 ? -11.888 4.952 7.793 1.00 88.19 76 LEU A N 1
ATOM 580 C CA . LEU A 1 76 ? -10.967 6.091 7.909 1.00 88.19 76 LEU A CA 1
ATOM 581 C C . LEU A 1 76 ? -9.553 5.788 7.398 1.00 88.19 76 LEU A C 1
ATOM 583 O O . LEU A 1 76 ? -8.826 6.707 7.024 1.00 88.19 76 LEU A O 1
ATOM 587 N N . THR A 1 77 ? -9.147 4.520 7.418 1.00 88.44 77 THR A N 1
ATOM 588 C CA . THR A 1 77 ? -7.783 4.090 7.068 1.00 88.44 77 THR A CA 1
ATOM 589 C C . THR A 1 77 ? -7.700 3.413 5.704 1.00 88.44 77 THR A C 1
ATOM 591 O O . THR A 1 77 ? -6.602 3.262 5.169 1.00 88.44 77 THR A O 1
ATOM 594 N N . GLY A 1 78 ? -8.840 3.022 5.128 1.00 87.12 78 GLY A N 1
ATOM 595 C CA . GLY A 1 78 ? -8.907 2.209 3.915 1.00 87.12 78 GLY A CA 1
ATOM 596 C C . GLY A 1 78 ? -8.479 0.752 4.127 1.00 87.12 78 GLY A C 1
ATOM 597 O O . GLY A 1 78 ? -8.245 0.049 3.147 1.00 87.12 78 GLY A O 1
ATOM 598 N N . LEU A 1 79 ? -8.346 0.312 5.383 1.00 90.88 79 LEU A N 1
ATOM 599 C CA . LEU A 1 79 ? -8.059 -1.075 5.756 1.00 90.88 79 LEU A CA 1
ATOM 600 C C . LEU A 1 79 ? -9.352 -1.877 5.895 1.00 90.88 79 LEU A C 1
ATOM 602 O O . LEU A 1 79 ? -10.445 -1.323 5.983 1.00 90.88 79 LEU A O 1
ATOM 606 N N . THR A 1 80 ? -9.231 -3.195 5.974 1.00 92.94 80 THR A N 1
ATOM 607 C CA . THR A 1 80 ? -10.346 -4.075 6.333 1.00 92.94 80 THR A CA 1
ATOM 608 C C . THR A 1 80 ? -10.554 -4.123 7.849 1.00 92.94 80 THR A C 1
ATOM 610 O O . THR A 1 80 ? -9.625 -3.939 8.639 1.00 92.94 80 THR A O 1
ATOM 613 N N . GLU A 1 81 ? -11.770 -4.452 8.291 1.00 93.12 81 GLU A N 1
ATOM 614 C CA . GLU A 1 81 ? -12.061 -4.622 9.723 1.00 93.12 81 GLU A CA 1
ATOM 615 C C . GLU A 1 81 ? -11.199 -5.705 10.386 1.00 93.12 81 GLU A C 1
ATOM 617 O O . GLU A 1 81 ? -10.833 -5.580 11.556 1.00 93.12 81 GLU A O 1
ATOM 622 N N . ALA A 1 82 ? -10.838 -6.750 9.635 1.00 93.38 82 ALA A N 1
ATOM 623 C CA . ALA A 1 82 ? -9.977 -7.828 10.111 1.00 93.38 82 ALA A CA 1
ATOM 624 C C . ALA A 1 82 ? -8.545 -7.341 10.397 1.00 93.38 82 ALA A C 1
ATOM 626 O O . ALA A 1 82 ? -7.961 -7.706 11.419 1.00 93.38 82 ALA A O 1
ATOM 627 N N . GLU A 1 83 ? -7.987 -6.489 9.533 1.00 91.81 83 GLU A N 1
ATOM 628 C CA . GLU A 1 83 ? -6.663 -5.884 9.732 1.00 91.81 83 GLU A CA 1
ATOM 629 C C . GLU A 1 83 ? -6.658 -4.949 10.945 1.00 91.81 83 GLU A C 1
ATOM 631 O O . GLU A 1 83 ? -5.750 -5.020 11.776 1.00 91.81 83 GLU A O 1
ATOM 636 N N . VAL A 1 84 ? -7.717 -4.147 11.107 1.00 92.06 84 VAL A N 1
ATOM 637 C CA . VAL A 1 84 ? -7.903 -3.286 12.284 1.00 92.06 84 VAL A CA 1
ATOM 638 C C . VAL A 1 84 ? -7.980 -4.111 13.572 1.00 92.06 84 VAL A C 1
ATOM 640 O O . VAL A 1 84 ? -7.319 -3.785 14.562 1.00 92.06 84 VAL A O 1
ATOM 643 N N . ALA A 1 85 ? -8.760 -5.196 13.570 1.00 92.56 85 ALA A N 1
ATOM 644 C CA . ALA A 1 85 ? -8.902 -6.079 14.724 1.00 92.56 85 ALA A CA 1
ATOM 645 C C . ALA A 1 85 ? -7.569 -6.735 15.111 1.00 92.56 85 ALA A C 1
ATOM 647 O O . ALA A 1 85 ? -7.227 -6.794 16.295 1.00 92.56 85 ALA A O 1
ATOM 648 N N . LYS A 1 86 ? -6.793 -7.184 14.117 1.00 92.69 86 LYS A N 1
ATOM 649 C CA . LYS A 1 86 ? -5.466 -7.771 14.327 1.00 92.69 86 LYS A CA 1
ATOM 650 C C . LYS A 1 86 ? -4.505 -6.769 14.972 1.00 92.69 86 LYS A C 1
ATOM 652 O O . LYS A 1 86 ? -3.835 -7.118 15.941 1.00 92.69 86 LYS A O 1
ATOM 657 N N . GLU A 1 87 ? -4.462 -5.533 14.474 1.00 90.19 87 GLU A N 1
ATOM 658 C CA . GLU A 1 87 ? -3.594 -4.481 15.021 1.00 90.19 87 GLU A CA 1
ATOM 659 C C . GLU A 1 87 ? -3.979 -4.115 16.464 1.00 90.19 87 GLU A C 1
ATOM 661 O O . GLU A 1 87 ? -3.112 -4.014 17.335 1.00 90.19 87 GLU A O 1
ATOM 666 N N . ARG A 1 88 ? -5.282 -3.997 16.759 1.00 87.94 88 ARG A N 1
ATOM 667 C CA . ARG A 1 88 ? -5.776 -3.788 18.132 1.00 87.94 88 ARG A CA 1
ATOM 668 C C . ARG A 1 88 ? -5.357 -4.923 19.066 1.00 87.94 88 ARG A C 1
ATOM 670 O O . ARG A 1 88 ? -4.842 -4.658 20.147 1.00 87.94 88 ARG A O 1
ATOM 677 N N . ALA A 1 89 ? -5.531 -6.173 18.637 1.00 88.12 89 ALA A N 1
ATOM 678 C CA . ALA A 1 89 ? -5.164 -7.342 19.432 1.00 88.12 89 ALA A CA 1
ATOM 679 C C . ALA A 1 89 ? -3.652 -7.428 19.709 1.00 88.12 89 ALA A C 1
ATOM 681 O O . ALA A 1 89 ? -3.256 -7.923 20.761 1.00 88.12 89 ALA A O 1
ATOM 682 N N . MET A 1 90 ? -2.806 -6.940 18.793 1.00 86.81 90 MET A N 1
ATOM 683 C CA . MET A 1 90 ? -1.354 -6.873 19.002 1.00 86.81 90 MET A CA 1
ATOM 684 C C . MET A 1 90 ? -0.943 -5.805 20.023 1.00 86.81 90 MET A C 1
ATOM 686 O O . MET A 1 90 ? 0.060 -5.993 20.699 1.00 86.81 90 MET A O 1
ATOM 690 N N . ARG A 1 91 ? -1.714 -4.722 20.173 1.00 77.31 91 ARG A N 1
ATOM 691 C CA . ARG A 1 91 ? -1.463 -3.659 21.165 1.00 77.31 91 ARG A CA 1
ATOM 692 C C . ARG A 1 91 ? -1.958 -3.970 22.578 1.00 77.31 91 ARG A C 1
ATOM 694 O O . ARG A 1 91 ? -1.509 -3.327 23.517 1.00 77.31 91 ARG A O 1
ATOM 701 N N . SER A 1 92 ? -2.915 -4.884 22.723 1.00 69.88 92 SER A N 1
ATOM 702 C CA . SER A 1 92 ? -3.465 -5.282 24.028 1.00 69.88 92 SER A CA 1
ATOM 703 C C . SER A 1 92 ? -2.660 -6.384 24.733 1.00 69.88 92 SER A C 1
ATOM 705 O O . SER A 1 92 ? -3.072 -6.819 25.806 1.00 69.88 92 SER A O 1
ATOM 707 N N . LYS A 1 93 ? -1.562 -6.854 24.129 1.00 58.00 93 LYS A N 1
ATOM 708 C CA . LYS A 1 93 ? -0.583 -7.767 24.738 1.00 58.00 93 LYS A CA 1
ATOM 709 C C . LYS A 1 93 ? 0.574 -6.976 25.326 1.00 58.00 93 LYS A C 1
ATOM 711 O O . LYS A 1 93 ? 1.066 -7.410 26.386 1.00 58.00 93 LYS A O 1
#

Foldseek 3Di:
DDPVVVVVVVVVVVVVVVVVVVVVVVVVVVVVVVVVVVVVVVVVVVVLVVQLVVVLVVLCVDPVSVPDQLVVSCVVSVHDSVVSVVVVVVVVD

Solvent-accessible surface area (backbone atoms only — not comparable to full-atom values): 5141 Å² total; per-residue (Å²): 133,62,72,67,64,58,48,56,54,48,54,55,50,52,52,53,49,53,52,52,52,51,50,50,51,52,52,52,50,52,51,52,50,54,52,51,52,50,50,50,53,48,50,57,50,51,55,51,52,52,50,27,51,52,49,45,53,52,38,60,70,35,80,79,54,47,72,53,53,46,66,59,53,12,69,76,34,76,50,51,43,67,58,46,50,52,54,52,59,65,70,76,109

Secondary structure (DSSP, 8-state):
--HHHHHHHHHHHHHHHHHHHHHHHHHHHHHHHHHHHHHHHHHHHHHHHHHHHHHHHHHHHSTTTTTS-HHHHHHHHT--HHHHHHHHHHHT-

Mean predicted aligned error: 11.51 Å

Sequence (93 aa):
MSMPELKDAKDALEDLSAEDEAREIARLREKARLDMDSIMANAKKEGRAEQSLFLLKKLLSDAVTSALSNARLAELTGLTEAEVAKERAMRSK

pLDDT: mean 81.27, std 9.49, range [50.38, 93.38]

Radius of gyration: 29.54 Å; Cα contacts (8 Å, |Δi|>4): 31; chains: 1; bounding box: 52×28×82 Å

Nearest PDB structures (foldseek):
  3qkx-assembly1_A  TM=5.472E-01  e=7.151E-01  Haemophilus influenzae
  7oyk-assembly1_BBB  TM=5.299E-01  e=5.491E+00  Bacillus subtilis subsp. subtilis str. 168